Protein AF-A0A9D8E4P2-F1 (afdb_monomer)

Sequence (91 aa):
MRLPLEFTATFADSYEALPNRDVEAVNRALDRLEERHDQPEMRQVIHVGSAVLFATPRIYAPEGRYRVTWCYDDPAKPDSVVCITVTSVEG

Secondary structure (DSSP, 8-state):
----HHHHHHHHHHHHTS-TTTHHHHHHHHHHHHHHTTSGGG-EEEEETTEEEEEPSPEE-SS-EEEEEEEEEETTEEEEEEEEEEEE---

Foldseek 3Di:
DAADCVQVVQAVVQLVPDDPQFNVLVVVLVVCCVVDVVPVQQFPWDDDPPDIKGKGPWRDTPPFIKIKIWHAPDNVDNPDTRGIHMDTPDD

pLDDT: mean 78.43, std 13.89, range [35.03, 94.25]

Structure (mmCIF, N/CA/C/O backbone):
data_AF-A0A9D8E4P2-F1
#
_entry.id   AF-A0A9D8E4P2-F1
#
loop_
_atom_site.group_PDB
_atom_site.id
_atom_site.type_symbol
_atom_site.label_atom_id
_atom_site.label_alt_id
_atom_site.label_comp_id
_atom_site.label_asym_id
_atom_site.label_entity_id
_atom_site.label_seq_id
_atom_site.pdbx_PDB_ins_code
_atom_site.Cartn_x
_atom_site.Cartn_y
_atom_site.Cartn_z
_atom_site.occupancy
_atom_site.B_iso_or_equiv
_atom_site.auth_seq_id
_atom_site.auth_comp_id
_atom_site.auth_asym_id
_atom_site.auth_atom_id
_atom_site.pdbx_PDB_model_num
ATOM 1 N N . MET A 1 1 ? 2.286 -3.972 -19.558 1.00 35.03 1 MET A N 1
ATOM 2 C CA . MET A 1 1 ? 1.421 -5.099 -19.148 1.00 35.03 1 MET A CA 1
ATOM 3 C C . MET A 1 1 ? 0.348 -4.531 -18.235 1.00 35.03 1 MET A C 1
ATOM 5 O O . MET A 1 1 ? 0.576 -3.487 -17.646 1.00 35.03 1 MET A O 1
ATOM 9 N N . ARG A 1 2 ? -0.849 -5.1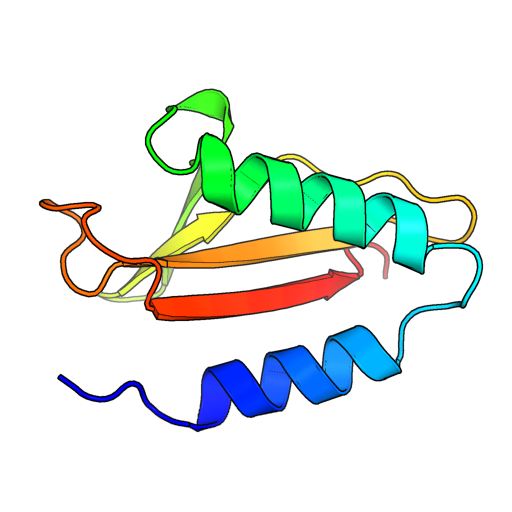21 -18.191 1.00 37.22 2 ARG A N 1
ATOM 10 C CA . ARG A 1 2 ? -1.903 -4.713 -17.252 1.00 37.22 2 ARG A CA 1
ATOM 11 C C . ARG A 1 2 ? -1.728 -5.584 -16.013 1.00 37.22 2 ARG A C 1
ATOM 13 O O . ARG A 1 2 ? -1.623 -6.799 -16.154 1.00 37.22 2 ARG A O 1
ATOM 20 N N . LEU A 1 3 ? -1.639 -4.957 -14.854 1.00 42.06 3 LEU A N 1
ATOM 21 C CA . LEU A 1 3 ? -1.492 -5.628 -13.570 1.00 42.06 3 LEU A CA 1
ATOM 22 C C . LEU A 1 3 ? -2.516 -6.740 -13.326 1.00 42.06 3 LEU A C 1
ATOM 24 O O . LEU A 1 3 ? -3.648 -6.626 -13.807 1.00 42.06 3 LEU A O 1
ATOM 28 N N . PRO A 1 4 ? -2.185 -7.757 -12.508 1.00 44.75 4 PRO A N 1
ATOM 29 C CA . PRO A 1 4 ? -3.203 -8.591 -11.898 1.00 44.75 4 PRO A CA 1
ATOM 30 C C . PRO A 1 4 ? -4.066 -7.699 -10.997 1.00 44.75 4 PRO A C 1
ATOM 32 O O . PRO A 1 4 ? -3.589 -7.151 -10.004 1.00 44.75 4 PRO A O 1
ATOM 35 N N . LEU A 1 5 ? -5.343 -7.559 -11.356 1.00 46.56 5 LEU A N 1
ATOM 36 C CA . LEU A 1 5 ? -6.377 -6.803 -10.632 1.00 46.56 5 LEU A CA 1
ATOM 37 C C . LEU A 1 5 ? -6.478 -7.159 -9.131 1.00 46.56 5 LEU A C 1
ATOM 39 O O . LEU A 1 5 ? -7.016 -6.382 -8.343 1.00 46.56 5 LEU A O 1
ATOM 43 N N . GLU A 1 6 ? -5.943 -8.314 -8.731 1.00 48.59 6 GLU A N 1
ATOM 44 C CA . GLU A 1 6 ? -5.990 -8.853 -7.370 1.00 48.59 6 GLU A CA 1
ATOM 45 C C . GLU A 1 6 ? -5.243 -7.990 -6.338 1.00 48.59 6 GLU A C 1
ATOM 47 O O . GLU A 1 6 ? -5.738 -7.818 -5.225 1.00 48.59 6 GLU A O 1
ATOM 52 N N . PHE A 1 7 ? -4.102 -7.379 -6.689 1.00 53.81 7 PHE A N 1
ATOM 53 C CA . PHE A 1 7 ? -3.357 -6.525 -5.745 1.00 53.81 7 PHE A CA 1
ATOM 54 C C . PHE A 1 7 ? -4.046 -5.180 -5.508 1.00 53.81 7 PHE A C 1
ATOM 56 O O . PHE A 1 7 ? -4.099 -4.707 -4.378 1.00 53.81 7 PHE A O 1
ATOM 63 N N . THR A 1 8 ? -4.641 -4.592 -6.549 1.00 62.56 8 THR A N 1
ATOM 64 C CA . THR A 1 8 ? -5.441 -3.368 -6.408 1.00 62.56 8 THR A CA 1
ATOM 65 C C . THR A 1 8 ? -6.718 -3.596 -5.602 1.00 62.56 8 THR A C 1
ATOM 67 O O . THR A 1 8 ? -7.090 -2.730 -4.817 1.00 62.56 8 THR A O 1
ATOM 70 N N . ALA A 1 9 ? -7.358 -4.761 -5.747 1.00 66.25 9 ALA A N 1
ATOM 71 C CA . ALA A 1 9 ? -8.521 -5.122 -4.936 1.00 66.25 9 ALA A CA 1
ATOM 72 C C . ALA A 1 9 ? -8.129 -5.326 -3.462 1.00 66.25 9 ALA A C 1
ATOM 74 O O . ALA A 1 9 ? -8.729 -4.727 -2.578 1.00 66.25 9 ALA A O 1
ATOM 75 N N . THR A 1 10 ? -7.038 -6.059 -3.210 1.00 71.06 10 THR A N 1
ATOM 76 C CA . THR A 1 10 ? -6.516 -6.283 -1.848 1.00 71.06 10 THR A CA 1
ATOM 77 C C . THR A 1 10 ? -6.131 -4.971 -1.157 1.00 71.06 10 THR A C 1
ATOM 79 O O . THR A 1 10 ? -6.341 -4.813 0.047 1.00 71.06 10 THR A O 1
ATOM 82 N N . PHE A 1 11 ? -5.584 -4.011 -1.911 1.00 79.94 11 PHE A N 1
ATOM 83 C CA . PHE A 1 11 ? -5.304 -2.674 -1.398 1.00 79.94 11 PHE A CA 1
ATOM 84 C C . PHE A 1 11 ? -6.573 -1.920 -1.023 1.00 79.94 11 PHE A C 1
ATOM 86 O O . PHE A 1 11 ? -6.619 -1.384 0.078 1.00 79.94 11 PHE A O 1
ATOM 93 N N . ALA A 1 12 ? -7.570 -1.878 -1.912 1.00 79.62 12 ALA A N 1
ATOM 94 C CA . ALA A 1 12 ? -8.827 -1.184 -1.653 1.00 79.62 12 ALA A CA 1
ATOM 95 C C . ALA A 1 12 ? -9.491 -1.724 -0.379 1.00 79.62 12 ALA A C 1
ATOM 97 O O . ALA A 1 12 ? -9.750 -0.948 0.535 1.00 79.62 12 ALA A O 1
ATOM 98 N N . ASP A 1 13 ? -9.614 -3.048 -0.259 1.00 82.62 13 ASP A N 1
ATOM 99 C CA . ASP A 1 13 ? -10.206 -3.695 0.916 1.00 82.62 13 ASP A CA 1
ATOM 100 C C . ASP A 1 13 ? -9.425 -3.371 2.204 1.00 82.62 13 ASP A C 1
ATOM 102 O O . ASP A 1 13 ? -10.000 -3.020 3.236 1.00 82.62 13 ASP A O 1
ATOM 106 N N . SER A 1 14 ? -8.090 -3.450 2.154 1.00 84.12 14 SER A N 1
ATOM 107 C CA . SER A 1 14 ? -7.239 -3.186 3.324 1.00 84.12 14 SER A CA 1
ATOM 108 C C . SER A 1 14 ? -7.212 -1.707 3.713 1.00 84.12 14 SER A C 1
ATOM 110 O O . SER A 1 14 ? -7.063 -1.381 4.890 1.00 84.12 14 SER A O 1
ATOM 112 N N . TYR A 1 15 ? -7.333 -0.812 2.734 1.00 86.19 15 TYR A N 1
ATOM 113 C CA . TYR A 1 15 ? -7.381 0.629 2.940 1.00 86.19 15 TYR A CA 1
ATOM 114 C C . TYR A 1 15 ? -8.736 1.067 3.508 1.00 86.19 15 TYR A C 1
ATOM 116 O O . TYR A 1 15 ? -8.775 1.850 4.453 1.00 86.19 15 TYR A O 1
ATOM 124 N N . GLU A 1 16 ? -9.841 0.528 2.990 1.00 87.88 16 GLU A N 1
ATOM 125 C CA . GLU A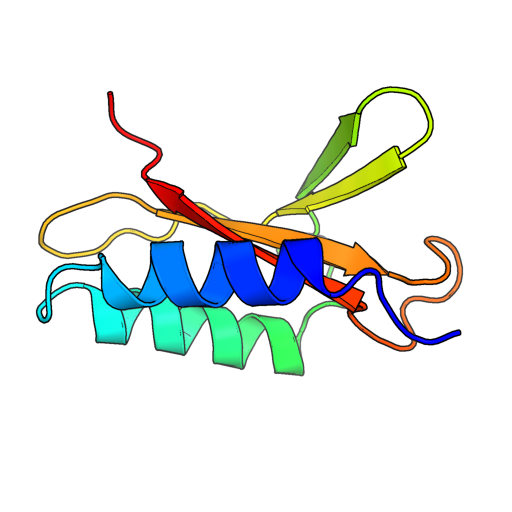 1 16 ? -11.194 0.782 3.503 1.00 87.88 16 GLU A CA 1
ATOM 126 C C . GLU A 1 16 ? -11.378 0.284 4.944 1.00 87.88 16 GLU A C 1
ATOM 128 O O . GLU A 1 16 ? -12.158 0.857 5.703 1.00 87.88 16 GLU A O 1
ATOM 133 N N . ALA A 1 17 ? -10.628 -0.745 5.348 1.00 89.25 17 ALA A N 1
ATOM 134 C CA . ALA A 1 17 ? -10.632 -1.266 6.712 1.00 89.25 17 ALA A CA 1
ATOM 135 C C . ALA A 1 17 ? -9.824 -0.420 7.722 1.00 89.25 17 ALA A C 1
ATOM 137 O O . ALA A 1 17 ? -9.821 -0.738 8.915 1.00 89.25 17 ALA A O 1
ATOM 138 N N . LEU A 1 18 ? -9.118 0.631 7.284 1.00 88.06 18 LEU A N 1
ATOM 139 C CA . LEU A 1 18 ? -8.332 1.476 8.183 1.00 88.06 18 LEU A CA 1
ATOM 140 C C . LEU A 1 18 ? -9.238 2.300 9.115 1.00 88.06 18 LEU A C 1
ATOM 142 O O . LEU A 1 18 ? -10.227 2.883 8.665 1.00 88.06 18 LEU A O 1
ATOM 146 N N . PRO A 1 19 ? -8.878 2.454 10.403 1.00 93.00 19 PRO A N 1
ATOM 147 C CA . PRO A 1 19 ? -9.526 3.428 11.268 1.00 93.00 19 PRO A CA 1
ATOM 148 C C . PRO A 1 19 ? -9.403 4.839 10.686 1.00 93.00 19 PRO A C 1
ATOM 150 O O . PRO A 1 19 ? -8.322 5.258 10.272 1.00 93.00 19 PRO A O 1
ATOM 153 N N . ASN A 1 20 ? -10.486 5.621 10.731 1.00 93.00 20 ASN A N 1
ATOM 154 C CA . ASN A 1 20 ? -10.508 6.988 10.192 1.00 93.00 20 ASN A CA 1
ATOM 155 C C . ASN A 1 20 ? -9.376 7.880 10.738 1.00 93.00 20 ASN A C 1
ATOM 157 O O . ASN A 1 20 ? -8.901 8.769 10.036 1.00 93.00 20 ASN A O 1
ATOM 161 N N . ARG A 1 21 ? -8.931 7.654 11.985 1.00 93.69 21 ARG A N 1
ATOM 162 C CA . ARG A 1 21 ? -7.838 8.420 12.612 1.00 93.69 21 ARG A CA 1
ATOM 163 C C . ARG A 1 21 ? -6.455 8.083 12.050 1.00 93.69 21 ARG A C 1
ATOM 165 O O . ARG A 1 21 ? -5.533 8.880 12.215 1.00 93.69 21 ARG A O 1
ATOM 172 N N . ASP A 1 22 ? -6.330 6.956 11.358 1.00 94.06 22 ASP A N 1
ATOM 173 C CA . ASP A 1 22 ? -5.066 6.426 10.855 1.00 94.06 22 ASP A CA 1
ATOM 174 C C . ASP A 1 22 ? -4.887 6.657 9.348 1.00 94.06 22 ASP A C 1
ATOM 176 O O . ASP A 1 22 ? -3.753 6.713 8.862 1.00 94.06 22 ASP A O 1
ATOM 180 N N . VAL A 1 23 ? -5.988 6.890 8.622 1.00 91.00 23 VAL A N 1
ATOM 181 C CA . VAL A 1 23 ? -6.013 7.166 7.173 1.00 91.00 23 VAL A CA 1
ATOM 182 C C . VAL A 1 23 ? -5.038 8.279 6.778 1.00 91.00 23 VAL A C 1
ATOM 184 O O . VAL A 1 23 ? -4.290 8.130 5.814 1.00 91.00 23 VAL A O 1
ATOM 187 N N . GLU A 1 24 ? -4.971 9.376 7.538 1.00 94.25 24 GLU A N 1
ATOM 188 C CA . GLU A 1 24 ? -4.070 10.497 7.229 1.00 94.25 24 GLU A CA 1
ATOM 189 C C . GLU A 1 24 ? -2.588 10.082 7.270 1.00 94.25 24 GLU A C 1
ATOM 191 O O . GLU A 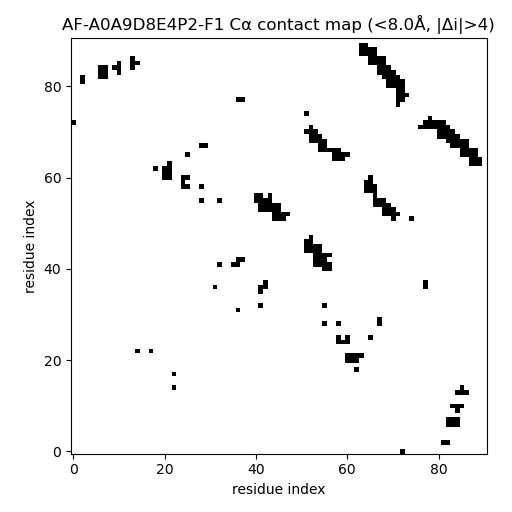1 24 ? -1.780 10.512 6.442 1.00 94.25 24 GLU A O 1
ATOM 196 N N . ALA A 1 25 ? -2.210 9.222 8.219 1.00 92.56 25 ALA A N 1
ATOM 197 C CA . ALA A 1 25 ? -0.839 8.739 8.332 1.00 92.56 25 ALA A CA 1
ATOM 198 C C . ALA A 1 25 ? -0.459 7.836 7.150 1.00 92.56 25 ALA A C 1
ATOM 200 O O . ALA A 1 25 ? 0.666 7.936 6.650 1.00 92.56 25 ALA A O 1
ATOM 201 N N . VAL A 1 26 ? -1.396 7.002 6.689 1.00 89.06 26 VAL A N 1
ATOM 202 C CA . VAL A 1 26 ? -1.213 6.140 5.515 1.00 89.06 26 VAL A CA 1
ATOM 203 C C . VAL A 1 26 ? -1.163 6.969 4.229 1.00 89.06 26 VAL A C 1
ATOM 205 O O . VAL A 1 26 ? -0.234 6.779 3.448 1.00 89.06 26 VAL A O 1
ATOM 208 N N . ASN A 1 27 ? -2.046 7.956 4.047 1.00 89.12 27 ASN A N 1
ATOM 209 C CA . ASN A 1 27 ? -2.033 8.844 2.874 1.00 89.12 27 ASN A CA 1
ATOM 210 C C . ASN A 1 27 ? -0.699 9.577 2.720 1.00 89.12 27 ASN A C 1
ATOM 212 O O . ASN A 1 27 ? -0.067 9.478 1.677 1.00 89.12 27 ASN A O 1
ATOM 216 N N . ARG A 1 28 ? -0.167 10.168 3.798 1.00 90.50 28 ARG A N 1
ATOM 217 C CA . ARG A 1 28 ? 1.168 10.797 3.758 1.00 90.50 28 ARG A CA 1
ATOM 218 C C . ARG A 1 28 ? 2.300 9.834 3.397 1.00 90.50 28 ARG A C 1
ATOM 220 O O . ARG A 1 28 ? 3.393 10.267 3.029 1.00 90.50 28 ARG A O 1
ATOM 227 N N . ALA A 1 29 ? 2.132 8.536 3.630 1.00 88.25 29 ALA A N 1
ATOM 228 C CA . ALA A 1 29 ? 3.112 7.541 3.215 1.00 88.25 29 ALA A CA 1
ATOM 229 C C . ALA A 1 29 ? 2.956 7.180 1.734 1.00 88.25 29 ALA A C 1
ATOM 231 O O . ALA A 1 29 ? 3.975 7.000 1.073 1.00 88.25 29 ALA A O 1
ATOM 232 N N . LEU A 1 30 ? 1.720 7.120 1.229 1.00 86.44 30 LEU A N 1
ATOM 233 C CA . LEU A 1 30 ? 1.413 6.924 -0.188 1.00 86.44 30 LEU A CA 1
ATOM 234 C C . LEU A 1 30 ? 1.926 8.094 -1.036 1.00 86.44 30 LEU A C 1
ATOM 236 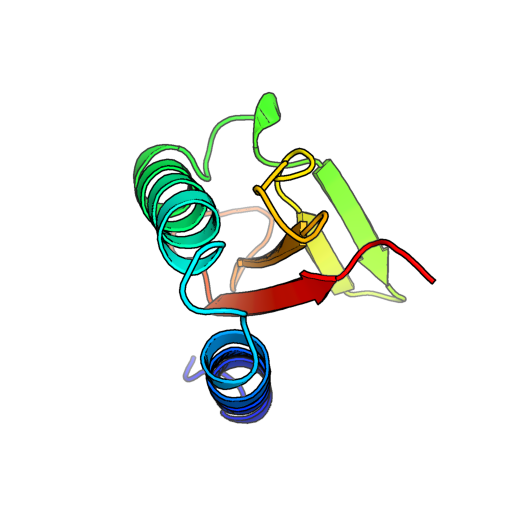O O . LEU A 1 30 ? 2.649 7.847 -1.994 1.00 86.44 30 LEU A O 1
ATOM 240 N N . ASP A 1 31 ? 1.685 9.338 -0.615 1.00 86.88 31 ASP A N 1
ATOM 241 C CA . ASP A 1 31 ? 2.182 10.533 -1.316 1.00 86.88 31 ASP A CA 1
ATOM 242 C C . ASP A 1 31 ? 3.719 10.518 -1.405 1.00 86.88 31 ASP A C 1
ATOM 244 O O . ASP A 1 31 ? 4.320 10.674 -2.465 1.00 86.88 31 ASP A O 1
ATOM 248 N N . ARG A 1 32 ? 4.392 10.226 -0.282 1.00 85.62 32 ARG A N 1
ATOM 249 C CA . ARG A 1 32 ? 5.860 10.103 -0.255 1.00 85.62 32 ARG A CA 1
ATOM 250 C C . ARG A 1 32 ? 6.371 8.947 -1.101 1.00 85.62 32 ARG A C 1
ATOM 252 O O . ARG A 1 32 ? 7.492 9.018 -1.598 1.00 85.62 32 ARG A O 1
ATOM 259 N N . LEU A 1 33 ? 5.610 7.861 -1.190 1.00 83.62 33 LEU A N 1
ATOM 260 C CA . LEU A 1 33 ? 5.966 6.733 -2.030 1.00 83.62 33 LEU A CA 1
ATOM 261 C C . LEU A 1 33 ? 5.891 7.135 -3.504 1.00 83.62 33 LEU A C 1
ATOM 263 O O . LEU A 1 33 ? 6.839 6.872 -4.231 1.00 83.62 33 LEU A O 1
ATOM 267 N N . GLU A 1 34 ? 4.831 7.820 -3.924 1.00 81.50 34 GLU A N 1
ATOM 268 C CA . GLU A 1 34 ? 4.690 8.326 -5.292 1.00 81.50 34 GLU A CA 1
ATOM 269 C C . GLU A 1 34 ? 5.854 9.245 -5.692 1.00 81.50 34 GLU A C 1
ATOM 271 O O . GLU A 1 34 ? 6.396 9.117 -6.785 1.00 81.50 34 GLU A O 1
ATOM 276 N N . GLU A 1 35 ? 6.313 10.108 -4.785 1.00 82.50 35 GLU A N 1
ATOM 277 C CA . GLU A 1 35 ? 7.400 11.050 -5.072 1.00 82.50 35 GLU A CA 1
ATOM 278 C C . GLU A 1 35 ? 8.810 10.439 -5.010 1.00 82.50 35 GLU A C 1
ATOM 280 O O . GLU A 1 35 ? 9.734 10.953 -5.642 1.00 82.50 35 GLU A O 1
ATOM 285 N N . ARG A 1 36 ? 9.022 9.410 -4.176 1.00 84.31 36 ARG A N 1
ATOM 286 C CA . ARG A 1 36 ? 10.369 8.969 -3.750 1.00 84.31 36 ARG A CA 1
ATOM 287 C C . ARG A 1 36 ? 10.574 7.458 -3.812 1.00 84.31 36 ARG A C 1
ATOM 289 O O . ARG A 1 36 ? 11.458 6.928 -3.133 1.00 84.31 36 ARG A O 1
ATOM 296 N N . HIS A 1 37 ? 9.761 6.732 -4.579 1.00 82.38 37 HIS A N 1
ATOM 297 C CA . HIS A 1 37 ? 9.864 5.272 -4.703 1.00 82.38 37 HIS A CA 1
ATOM 298 C C . HIS A 1 37 ? 11.243 4.805 -5.208 1.00 82.38 37 HIS A C 1
ATOM 300 O O . HIS A 1 37 ? 11.657 3.672 -4.946 1.00 82.38 37 HIS A O 1
ATOM 306 N N . ASP A 1 38 ? 11.980 5.667 -5.905 1.00 80.38 38 ASP A N 1
ATOM 307 C CA . ASP A 1 38 ? 13.337 5.450 -6.399 1.00 80.38 38 ASP A CA 1
ATOM 308 C C . ASP A 1 38 ? 14.419 5.579 -5.311 1.00 80.38 38 ASP A C 1
ATOM 310 O O . ASP A 1 38 ? 15.565 5.189 -5.531 1.00 80.38 38 ASP A O 1
ATOM 314 N N . GLN A 1 39 ? 14.095 6.051 -4.109 1.00 83.81 39 GLN A N 1
ATOM 315 C CA . GLN A 1 39 ? 15.087 6.263 -3.056 1.00 83.81 39 GLN A CA 1
ATOM 316 C C . GLN A 1 39 ? 15.338 4.978 -2.241 1.00 83.81 39 GLN A C 1
ATOM 318 O O . GLN A 1 39 ? 14.386 4.265 -1.905 1.00 83.81 39 GLN A O 1
ATOM 323 N N . PRO A 1 40 ? 16.600 4.609 -1.937 1.00 82.69 40 PRO A N 1
ATOM 324 C CA . PRO A 1 40 ? 16.917 3.368 -1.219 1.00 82.69 40 PRO A CA 1
ATOM 325 C C . PRO A 1 40 ? 16.226 3.236 0.145 1.00 82.69 40 PRO A C 1
ATOM 327 O O . PRO A 1 40 ? 15.812 2.143 0.521 1.00 82.69 40 PRO A O 1
ATOM 330 N N . GLU A 1 41 ? 16.052 4.337 0.873 1.00 82.38 41 GLU A N 1
ATOM 331 C CA . GLU A 1 41 ? 15.406 4.370 2.189 1.00 82.38 41 GLU A CA 1
ATOM 332 C C . GLU A 1 41 ? 13.908 4.042 2.151 1.00 82.38 41 GLU A C 1
ATOM 334 O O . GLU A 1 41 ? 13.344 3.595 3.151 1.00 82.38 41 GLU A O 1
ATOM 339 N N . MET A 1 42 ? 13.267 4.235 0.997 1.00 79.25 42 MET A N 1
ATOM 340 C CA . MET A 1 42 ? 11.880 3.844 0.773 1.00 79.25 42 MET A CA 1
ATOM 341 C C . MET A 1 42 ? 11.790 2.377 0.346 1.00 79.25 42 MET A C 1
ATOM 343 O O . MET A 1 42 ? 10.749 1.758 0.501 1.00 79.25 42 MET A O 1
ATOM 347 N N . ARG A 1 43 ? 12.880 1.781 -0.146 1.00 80.75 43 ARG A N 1
ATOM 348 C CA . ARG A 1 43 ? 12.901 0.463 -0.787 1.00 80.75 43 ARG A CA 1
ATOM 349 C C . ARG A 1 43 ? 13.448 -0.629 0.128 1.00 80.75 43 ARG A C 1
ATOM 351 O O . ARG A 1 43 ? 14.424 -1.294 -0.220 1.00 80.75 43 ARG A O 1
ATOM 358 N N . GLN A 1 44 ? 12.812 -0.887 1.275 1.00 86.25 44 GLN A N 1
ATOM 359 C CA . GLN A 1 44 ? 13.167 -2.107 2.004 1.00 86.25 44 GLN A CA 1
ATOM 360 C C . GLN A 1 44 ? 12.751 -3.327 1.172 1.00 86.25 44 GLN A C 1
ATOM 362 O O . GLN A 1 44 ? 11.564 -3.551 0.949 1.00 86.25 44 GLN A O 1
ATOM 367 N N . VAL A 1 45 ? 13.736 -4.099 0.715 1.00 85.56 45 VAL A N 1
ATOM 368 C CA . VAL A 1 45 ? 13.527 -5.236 -0.188 1.00 85.56 45 VAL A CA 1
ATOM 369 C C . VAL A 1 45 ? 12.997 -6.447 0.577 1.00 85.56 45 VAL A C 1
ATOM 371 O O . VAL A 1 45 ? 13.512 -6.804 1.639 1.00 85.56 45 VAL A O 1
ATOM 374 N N . ILE A 1 46 ? 11.977 -7.093 0.018 1.00 80.75 46 ILE A N 1
ATOM 375 C CA . ILE A 1 46 ? 11.383 -8.339 0.494 1.00 80.75 46 ILE A CA 1
ATOM 376 C C . ILE A 1 46 ? 11.420 -9.339 -0.666 1.00 80.75 46 ILE A C 1
ATOM 378 O O . ILE A 1 46 ? 10.872 -9.086 -1.737 1.00 80.75 46 ILE A O 1
ATOM 382 N N . HIS A 1 47 ? 12.051 -10.490 -0.446 1.00 80.81 47 HIS A N 1
ATOM 383 C CA . HIS A 1 47 ? 12.090 -11.579 -1.421 1.00 80.81 47 HIS A CA 1
ATOM 384 C C . HIS A 1 47 ? 11.018 -12.617 -1.086 1.00 80.81 47 HIS A C 1
ATOM 386 O O . HIS A 1 47 ? 11.034 -13.190 0.004 1.00 80.81 47 HIS A O 1
ATOM 392 N N . VAL A 1 48 ? 10.101 -12.871 -2.023 1.00 74.31 48 VAL A N 1
ATOM 393 C CA . VAL A 1 48 ? 9.039 -13.879 -1.885 1.00 74.31 48 VAL A CA 1
ATOM 394 C C . VAL A 1 48 ? 9.113 -14.829 -3.077 1.00 74.31 48 VAL A C 1
ATOM 396 O O . VAL A 1 48 ? 8.624 -14.532 -4.165 1.00 74.31 48 VAL A O 1
ATOM 399 N N . GLY A 1 49 ? 9.772 -15.975 -2.893 1.00 79.69 49 GLY A N 1
ATOM 400 C CA . GLY A 1 49 ? 10.083 -16.877 -4.004 1.00 79.69 49 GLY A CA 1
ATOM 401 C C . G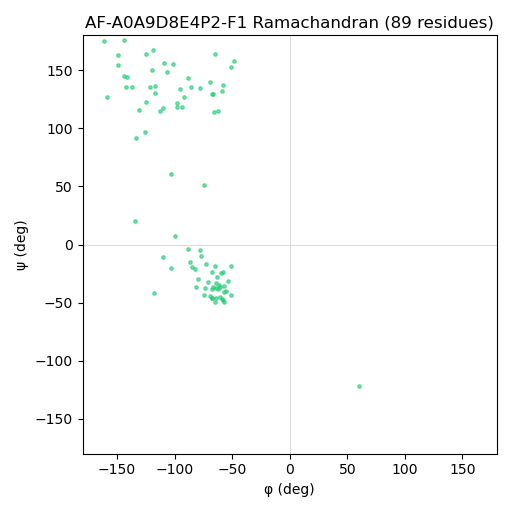LY A 1 49 ? 10.949 -16.171 -5.053 1.00 79.69 49 GLY A C 1
ATOM 402 O O . GLY A 1 49 ? 12.027 -15.677 -4.730 1.00 79.69 49 GLY A O 1
ATOM 403 N N . SER A 1 50 ? 10.471 -16.107 -6.299 1.00 74.94 50 SER A N 1
ATOM 404 C CA . SER A 1 50 ? 11.120 -15.362 -7.388 1.00 74.94 50 SER A CA 1
ATOM 405 C C . SER A 1 50 ? 10.686 -13.894 -7.486 1.00 74.94 50 SER A C 1
ATOM 407 O O . SER A 1 50 ? 11.200 -13.174 -8.339 1.00 74.94 50 SER A O 1
ATOM 409 N N . ALA A 1 51 ? 9.733 -13.447 -6.663 1.00 73.00 51 ALA A N 1
ATOM 410 C CA . ALA A 1 51 ? 9.234 -12.078 -6.683 1.00 73.00 51 ALA A CA 1
ATOM 411 C C . ALA A 1 51 ? 10.057 -11.164 -5.764 1.00 73.00 51 ALA A C 1
ATOM 413 O O . ALA A 1 51 ? 10.474 -11.555 -4.668 1.00 73.00 51 ALA A O 1
ATOM 414 N N . VAL A 1 52 ? 10.248 -9.922 -6.212 1.00 80.06 52 VAL A N 1
ATOM 415 C CA . VAL A 1 52 ? 10.853 -8.842 -5.430 1.00 80.06 52 VAL A CA 1
ATOM 416 C C . VAL A 1 52 ? 9.767 -7.829 -5.104 1.00 80.06 52 VAL A C 1
ATOM 418 O O . VAL A 1 52 ? 9.187 -7.219 -6.001 1.00 80.06 52 VAL A O 1
ATOM 421 N N . LEU A 1 53 ? 9.502 -7.662 -3.813 1.00 83.31 53 LEU A N 1
ATOM 422 C CA . LEU A 1 53 ? 8.623 -6.634 -3.280 1.00 83.31 53 LEU A CA 1
ATOM 423 C C . LEU A 1 53 ? 9.465 -5.592 -2.541 1.00 83.31 53 LEU A C 1
ATOM 425 O O . LEU A 1 53 ? 10.558 -5.870 -2.047 1.00 83.31 53 LEU A O 1
ATOM 429 N N . PHE A 1 54 ? 8.933 -4.390 -2.435 1.00 86.69 54 PHE A N 1
ATOM 430 C CA . PHE A 1 54 ? 9.494 -3.284 -1.681 1.00 86.69 54 PHE A CA 1
ATOM 431 C C . PHE A 1 54 ? 8.497 -2.872 -0.619 1.00 86.69 54 PHE A C 1
ATOM 433 O O . PHE A 1 54 ? 7.291 -3.017 -0.803 1.00 86.69 54 PHE A O 1
ATOM 440 N N . ALA A 1 55 ? 8.984 -2.363 0.501 1.00 86.31 55 ALA A N 1
ATOM 441 C CA . ALA A 1 55 ? 8.107 -1.891 1.548 1.00 86.31 55 ALA A CA 1
ATOM 442 C C . ALA A 1 55 ? 8.629 -0.620 2.201 1.00 86.31 55 ALA A C 1
ATOM 444 O O . ALA A 1 55 ? 9.830 -0.478 2.447 1.00 86.31 55 ALA A O 1
ATOM 445 N N . THR A 1 56 ? 7.700 0.264 2.568 1.00 87.00 56 THR A N 1
ATOM 446 C CA . THR A 1 56 ? 8.024 1.528 3.226 1.00 87.00 56 THR A CA 1
ATOM 447 C C . THR A 1 56 ? 8.631 1.235 4.593 1.00 87.00 56 THR A C 1
ATOM 449 O O . THR A 1 56 ? 8.431 0.144 5.155 1.00 87.00 56 THR A O 1
ATOM 452 N N . PRO A 1 57 ? 9.297 2.222 5.211 1.00 87.88 57 PRO A N 1
ATOM 453 C CA . PRO A 1 57 ? 9.405 2.269 6.662 1.00 87.88 57 PRO A CA 1
ATOM 454 C C . PRO A 1 57 ? 8.037 2.068 7.338 1.00 87.88 57 PRO A C 1
ATOM 456 O O . PRO A 1 57 ? 6.982 2.304 6.738 1.00 87.88 57 PRO A O 1
ATOM 459 N N . ARG A 1 58 ? 8.054 1.633 8.604 1.00 90.44 58 ARG A N 1
ATOM 460 C CA . ARG A 1 58 ? 6.829 1.504 9.407 1.00 90.44 58 ARG A CA 1
ATOM 461 C C . ARG A 1 58 ? 6.124 2.855 9.509 1.00 90.44 58 ARG A C 1
ATOM 463 O O . ARG A 1 58 ? 6.751 3.864 9.831 1.00 90.44 58 ARG A O 1
ATOM 470 N N . ILE A 1 59 ? 4.823 2.840 9.266 1.00 91.44 59 ILE A N 1
ATOM 471 C CA . ILE A 1 59 ? 3.929 3.981 9.418 1.00 91.44 59 ILE A CA 1
ATOM 472 C C . ILE A 1 59 ? 3.346 3.881 10.822 1.00 91.44 59 ILE A C 1
ATOM 474 O O . ILE A 1 59 ? 2.700 2.891 11.155 1.00 91.44 59 ILE A O 1
ATOM 478 N N . TYR A 1 60 ? 3.611 4.886 11.647 1.00 91.44 60 TYR A N 1
ATOM 479 C CA . TYR A 1 60 ? 3.051 4.980 12.990 1.00 91.44 60 TYR A CA 1
ATOM 480 C C . TYR A 1 60 ? 1.840 5.899 12.928 1.00 91.44 60 TYR A C 1
ATOM 482 O O . TYR A 1 60 ? 1.971 7.067 12.550 1.00 91.44 60 TYR A O 1
ATOM 490 N N . ALA A 1 61 ? 0.679 5.354 13.262 1.00 92.00 61 ALA A N 1
ATOM 491 C CA . ALA A 1 61 ? -0.585 6.061 13.290 1.00 92.00 61 ALA A CA 1
ATOM 492 C C . ALA A 1 61 ? -1.165 6.043 14.719 1.00 92.00 61 ALA A C 1
ATOM 494 O O . ALA A 1 61 ? -0.633 5.343 15.585 1.00 92.00 61 ALA A O 1
ATOM 495 N N . PRO A 1 62 ? -2.195 6.856 15.001 1.00 92.31 62 PRO A N 1
ATOM 496 C CA . PRO A 1 62 ? -2.816 6.913 16.322 1.00 92.31 62 PRO A CA 1
ATOM 497 C C . PRO A 1 62 ? -3.325 5.575 16.881 1.00 92.31 62 PRO A C 1
ATOM 499 O O . PRO A 1 62 ? -3.183 5.354 18.083 1.00 92.31 62 PRO A O 1
ATOM 502 N N . GLU A 1 63 ? -3.922 4.715 16.054 1.00 91.81 63 GLU A N 1
ATOM 503 C CA . GLU A 1 63 ? -4.565 3.465 16.489 1.00 91.81 63 GLU A CA 1
ATOM 504 C C . GLU A 1 63 ? -3.812 2.202 16.053 1.00 91.81 63 GLU A C 1
ATOM 506 O O . GLU A 1 63 ? -4.096 1.112 16.551 1.00 91.81 63 GLU A O 1
ATOM 511 N N . GLY A 1 64 ? -2.819 2.336 15.175 1.00 90.38 64 GLY A N 1
ATOM 512 C CA . GLY A 1 64 ? -2.094 1.191 14.657 1.00 90.38 64 GLY A CA 1
ATOM 513 C C . GLY A 1 64 ? -0.741 1.502 14.038 1.00 90.38 64 GLY A C 1
ATOM 514 O O . GLY A 1 64 ? -0.286 2.641 13.881 1.00 90.38 64 GLY A O 1
ATOM 515 N N . ARG A 1 65 ? -0.070 0.416 13.665 1.00 94.12 65 ARG A N 1
ATOM 516 C CA . ARG A 1 65 ? 1.173 0.445 12.907 1.00 94.12 65 ARG A CA 1
ATOM 517 C C . ARG A 1 65 ? 0.933 -0.225 11.573 1.00 94.12 65 ARG A C 1
ATOM 519 O O . ARG A 1 65 ? 0.457 -1.355 11.526 1.00 94.12 65 ARG A O 1
ATOM 526 N N . TYR A 1 66 ? 1.332 0.444 10.502 1.00 90.94 66 TYR A N 1
ATOM 527 C CA . TYR A 1 66 ? 1.094 -0.023 9.143 1.00 90.94 66 TYR A CA 1
ATOM 528 C C . TYR A 1 66 ? 2.376 -0.120 8.343 1.00 90.94 66 TYR A C 1
ATOM 530 O O . TYR A 1 66 ? 3.424 0.446 8.677 1.00 90.94 66 TYR A O 1
ATOM 538 N N . ARG A 1 67 ? 2.268 -0.841 7.238 1.00 89.69 67 ARG A N 1
ATOM 539 C CA . ARG A 1 67 ? 3.296 -0.905 6.223 1.00 89.69 67 ARG A CA 1
ATOM 540 C C . ARG A 1 67 ? 2.655 -0.959 4.852 1.00 89.69 67 ARG A C 1
ATOM 542 O O . ARG A 1 67 ? 1.714 -1.720 4.657 1.00 89.69 67 ARG A O 1
ATOM 549 N N . VAL A 1 68 ? 3.188 -0.176 3.920 1.00 88.19 68 VAL A N 1
ATOM 550 C CA . VAL A 1 68 ? 2.826 -0.290 2.510 1.00 88.19 68 VAL A CA 1
ATOM 551 C C . VAL A 1 68 ? 3.852 -1.188 1.828 1.00 88.19 68 VAL A C 1
ATOM 553 O O . VAL A 1 68 ? 5.055 -1.042 2.061 1.00 88.19 68 VAL A O 1
ATOM 556 N N . THR A 1 69 ? 3.386 -2.135 1.020 1.00 87.00 69 THR A N 1
ATOM 557 C CA . THR A 1 69 ? 4.225 -3.021 0.204 1.00 87.00 69 THR A CA 1
ATOM 558 C C . THR A 1 69 ? 3.852 -2.858 -1.260 1.00 87.00 69 THR A C 1
ATOM 560 O O . THR A 1 69 ? 2.671 -2.804 -1.577 1.00 87.00 69 THR A O 1
ATOM 563 N N . TRP A 1 70 ? 4.845 -2.758 -2.139 1.00 84.56 70 TRP A N 1
ATOM 564 C CA . TRP A 1 70 ? 4.671 -2.554 -3.574 1.00 84.56 70 TRP A CA 1
ATOM 565 C C . TRP A 1 70 ? 5.714 -3.303 -4.399 1.00 84.56 70 TRP A C 1
ATOM 567 O O . TRP A 1 70 ? 6.634 -3.915 -3.864 1.00 84.56 70 TRP A O 1
AT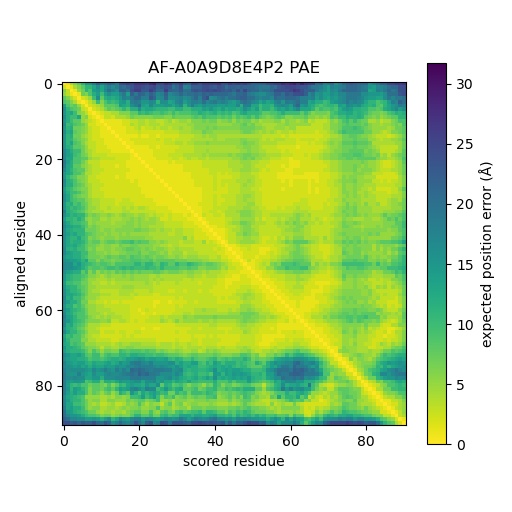OM 577 N N . CYS A 1 71 ? 5.587 -3.248 -5.718 1.00 80.12 71 CYS A N 1
ATOM 578 C CA . CYS A 1 71 ? 6.544 -3.810 -6.665 1.00 80.12 71 CYS A CA 1
ATOM 579 C C . CYS A 1 71 ? 6.560 -3.000 -7.961 1.00 80.12 71 CYS A C 1
ATOM 581 O O . CYS A 1 71 ? 5.630 -2.237 -8.222 1.00 80.12 71 CYS A O 1
ATOM 583 N N . TYR A 1 72 ? 7.614 -3.173 -8.758 1.00 75.31 72 TYR A N 1
ATOM 584 C CA . TYR A 1 72 ? 7.723 -2.640 -10.119 1.00 75.31 72 TYR A CA 1
ATOM 585 C C . TYR A 1 72 ? 7.441 -3.742 -11.142 1.00 75.31 72 TYR A C 1
ATOM 587 O O . TYR A 1 72 ? 7.658 -4.917 -10.845 1.00 75.31 72 TYR A O 1
ATOM 595 N N . ASP A 1 73 ? 7.010 -3.354 -12.346 1.00 68.38 73 ASP A N 1
ATOM 596 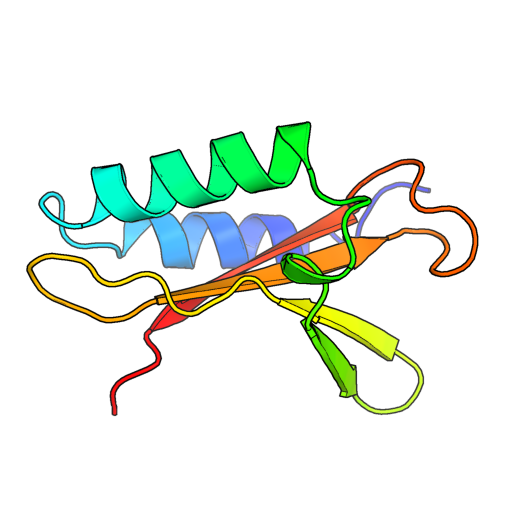C CA . ASP A 1 73 ? 6.880 -4.273 -13.491 1.00 68.38 73 ASP A CA 1
ATOM 597 C C . ASP A 1 73 ? 8.252 -4.878 -13.858 1.00 68.38 73 ASP A C 1
ATOM 599 O O . ASP A 1 73 ? 8.346 -6.049 -14.220 1.00 68.38 73 ASP A O 1
ATOM 603 N N . ASP A 1 74 ? 9.323 -4.089 -13.711 1.00 68.06 74 ASP A N 1
ATOM 604 C CA . ASP A 1 74 ? 10.716 -4.513 -13.843 1.00 68.06 74 ASP A CA 1
ATOM 605 C C . ASP A 1 74 ? 11.524 -4.003 -12.629 1.00 68.06 74 ASP A C 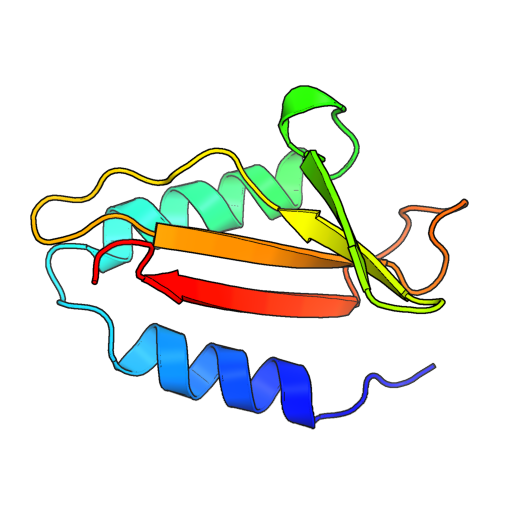1
ATOM 607 O O . ASP A 1 74 ? 11.678 -2.793 -12.451 1.00 68.06 74 ASP A O 1
ATOM 611 N N . PRO A 1 75 ? 12.079 -4.879 -11.771 1.00 63.75 75 PRO A N 1
ATOM 612 C CA . PRO A 1 75 ? 12.873 -4.445 -10.621 1.00 63.75 75 PRO A CA 1
ATOM 613 C C . PRO A 1 75 ? 14.174 -3.719 -11.014 1.00 63.75 75 PRO A C 1
ATOM 615 O O . PRO A 1 75 ? 14.745 -3.020 -10.176 1.00 63.75 75 PRO A O 1
ATOM 618 N N . ALA A 1 76 ? 14.647 -3.866 -12.259 1.00 63.47 76 ALA A N 1
ATOM 619 C CA . ALA A 1 76 ? 15.806 -3.154 -12.796 1.00 63.47 76 ALA A CA 1
ATOM 620 C C . ALA A 1 76 ? 15.452 -1.781 -13.398 1.00 63.47 76 ALA A C 1
ATOM 622 O O . ALA A 1 76 ? 16.352 -0.964 -13.609 1.00 63.47 76 ALA A O 1
ATOM 623 N N . LYS A 1 77 ? 14.165 -1.515 -13.653 1.00 64.31 77 LYS A N 1
ATOM 624 C CA . LYS A 1 77 ? 13.650 -0.248 -14.184 1.00 64.31 77 LYS A CA 1
ATOM 625 C C . LYS A 1 77 ? 12.424 0.189 -13.383 1.00 64.31 77 LYS A C 1
ATOM 627 O O . LYS A 1 77 ? 11.306 -0.217 -13.709 1.00 64.31 77 LYS A O 1
ATOM 632 N N . PRO A 1 78 ? 12.614 0.992 -12.322 1.00 63.12 78 PRO A N 1
ATOM 633 C CA . PRO A 1 78 ? 11.542 1.428 -11.436 1.00 63.12 78 PRO A CA 1
ATOM 634 C C . PRO A 1 78 ? 10.670 2.508 -12.098 1.00 63.12 78 PRO A C 1
ATOM 636 O O . PRO A 1 78 ? 10.464 3.575 -11.536 1.00 63.12 78 PRO A O 1
ATOM 639 N N . ASP A 1 79 ? 10.185 2.253 -13.311 1.00 61.16 79 ASP A N 1
ATOM 640 C CA . ASP A 1 79 ? 9.506 3.242 -14.147 1.00 61.16 79 ASP A CA 1
ATOM 641 C C . ASP A 1 79 ? 8.024 3.382 -13.756 1.00 61.16 79 ASP A C 1
ATOM 643 O O . ASP A 1 79 ? 7.384 4.382 -14.072 1.00 61.16 79 ASP A O 1
ATOM 647 N N . SER A 1 80 ? 7.441 2.378 -13.086 1.00 62.16 80 SER A N 1
ATOM 648 C CA . SER A 1 80 ? 6.045 2.402 -12.627 1.00 62.16 80 SER A CA 1
ATOM 649 C C . SER A 1 80 ? 5.809 1.419 -11.483 1.00 62.16 80 SER A C 1
ATOM 651 O O . SER A 1 80 ? 6.123 0.234 -11.610 1.00 62.16 80 SER A O 1
ATOM 653 N N . VAL A 1 81 ? 5.242 1.897 -10.371 1.00 62.00 81 VAL A N 1
ATOM 654 C CA . VAL A 1 81 ? 4.720 1.032 -9.302 1.00 62.00 81 VAL A CA 1
ATOM 655 C C . VAL A 1 81 ? 3.526 0.266 -9.845 1.00 62.00 81 VAL A C 1
ATOM 657 O O . VAL A 1 81 ? 2.621 0.862 -10.426 1.00 62.00 81 VAL A O 1
ATOM 660 N N . VAL A 1 82 ? 3.529 -1.051 -9.659 1.00 65.44 82 VAL A N 1
ATOM 661 C CA . VAL A 1 82 ? 2.515 -1.913 -10.254 1.00 65.44 82 VAL A CA 1
ATOM 662 C C . VAL A 1 82 ? 1.675 -2.642 -9.202 1.00 65.44 82 VAL A C 1
ATOM 664 O O . VAL A 1 82 ? 0.459 -2.657 -9.307 1.00 65.44 82 VAL A O 1
ATOM 667 N N . CYS A 1 83 ? 2.236 -3.166 -8.117 1.00 69.31 83 CYS A N 1
ATOM 668 C CA . CYS A 1 83 ? 1.407 -3.638 -6.999 1.00 69.31 83 CYS A CA 1
ATOM 669 C C . CYS A 1 83 ? 1.497 -2.677 -5.825 1.00 69.31 83 CYS A C 1
ATOM 671 O O . CYS A 1 83 ? 2.542 -2.074 -5.627 1.00 69.31 83 CYS A O 1
ATOM 673 N N . ILE A 1 84 ? 0.430 -2.552 -5.038 1.00 74.69 84 ILE A N 1
ATOM 674 C CA . ILE A 1 84 ? 0.454 -1.868 -3.746 1.00 74.69 84 ILE A CA 1
ATOM 675 C C . ILE A 1 84 ? -0.478 -2.601 -2.780 1.00 74.69 84 ILE A C 1
ATOM 677 O O . ILE A 1 84 ? -1.478 -3.161 -3.205 1.00 74.69 84 ILE A O 1
ATOM 681 N N . THR A 1 85 ? -0.131 -2.653 -1.501 1.00 82.25 85 THR A N 1
ATOM 682 C CA . THR A 1 85 ? -0.975 -3.159 -0.411 1.00 82.25 85 THR A CA 1
ATOM 683 C C . THR A 1 85 ? -0.635 -2.404 0.869 1.00 82.25 85 THR A C 1
ATOM 685 O O . THR A 1 85 ? 0.490 -1.923 1.014 1.00 82.25 85 THR A O 1
ATOM 688 N N . VAL A 1 86 ? -1.579 -2.318 1.805 1.00 80.31 86 VAL A N 1
ATOM 689 C CA . VAL A 1 86 ? -1.352 -1.823 3.168 1.00 80.31 86 VAL A CA 1
ATOM 690 C C . VAL A 1 86 ? -1.643 -2.946 4.156 1.00 80.31 86 VAL A C 1
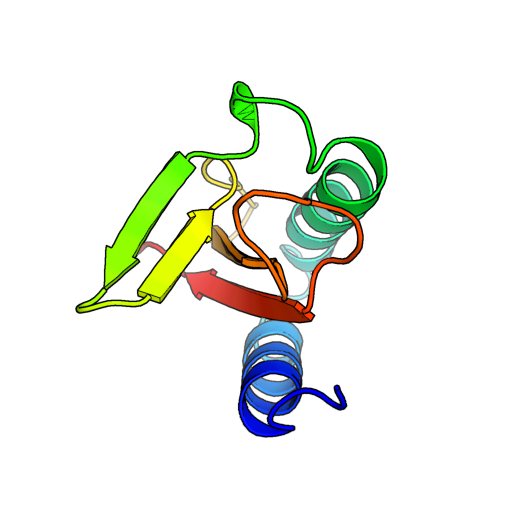ATOM 692 O O . VAL A 1 86 ? -2.603 -3.691 3.997 1.00 80.31 86 VAL A O 1
ATOM 695 N N . THR A 1 87 ? -0.791 -3.121 5.160 1.00 83.56 87 THR A N 1
ATOM 696 C CA . THR A 1 87 ? -0.952 -4.194 6.149 1.00 83.56 87 THR A CA 1
ATOM 697 C C . THR A 1 87 ? -0.682 -3.662 7.548 1.00 83.56 87 THR A C 1
ATOM 699 O O . THR A 1 87 ? 0.294 -2.935 7.754 1.00 83.56 87 THR A O 1
ATOM 702 N N . SER A 1 88 ? -1.538 -4.029 8.508 1.00 79.94 88 SER A N 1
ATOM 703 C CA . SER A 1 88 ? -1.267 -3.812 9.932 1.00 79.94 88 SER A CA 1
ATOM 704 C C . SER A 1 88 ? -0.100 -4.699 10.367 1.00 79.94 88 SER A C 1
ATOM 706 O O . SER A 1 88 ? -0.080 -5.894 10.086 1.00 79.94 88 SER A O 1
ATOM 708 N N . VAL A 1 89 ? 0.892 -4.113 11.031 1.00 77.31 89 VAL A N 1
ATOM 709 C CA . VAL A 1 89 ? 2.103 -4.809 11.503 1.00 77.31 89 VAL A CA 1
ATOM 710 C C . VAL A 1 89 ? 2.037 -5.183 12.986 1.00 77.31 89 VAL A C 1
ATOM 712 O O . VAL A 1 89 ? 3.030 -5.666 13.527 1.00 77.31 89 VAL A O 1
ATOM 715 N N . GLU A 1 90 ? 0.883 -4.997 13.631 1.00 68.19 90 GLU A N 1
ATOM 716 C CA . GLU A 1 90 ? 0.608 -5.488 14.984 1.00 68.19 90 GLU A CA 1
ATOM 717 C C . GLU A 1 90 ? -0.463 -6.578 14.993 1.00 68.19 90 GLU A C 1
ATOM 719 O O . GLU A 1 90 ? -1.629 -6.331 14.681 1.00 68.19 90 GLU A O 1
ATOM 724 N N . GLY A 1 91 ? -0.007 -7.766 15.394 1.00 46.44 91 GLY A N 1
ATOM 725 C CA . GLY A 1 91 ? -0.741 -8.882 15.977 1.00 46.44 91 GLY A CA 1
ATOM 726 C C . GLY A 1 91 ? 0.105 -9.469 17.103 1.00 46.44 91 GLY A C 1
ATOM 727 O O . GLY A 1 91 ? 1.352 -9.342 17.016 1.00 46.44 91 GLY A O 1
#

Solvent-accessible surface area (backbone atoms only — not comparable to full-atom values): 5342 Å² total; per-residue (Å²): 135,83,69,72,66,64,36,60,48,52,20,50,57,43,54,72,68,47,56,81,80,29,48,64,49,52,48,61,48,51,55,49,40,76,77,38,59,87,39,72,83,41,42,45,78,43,78,56,90,92,45,69,34,29,25,45,62,78,39,78,35,86,88,49,38,34,35,45,38,32,28,42,86,37,88,92,50,82,83,46,82,61,41,47,37,53,43,76,74,74,132

Radius of gyration: 12.9 Å; Cα contacts (8 Å, |Δi|>4): 141; chains: 1; bounding box: 28×28×36 Å

Mean predicted aligned error: 6.78 Å

Nearest PDB structures (foldseek):
  7pkn-assembly1_O  TM=3.435E-01  e=1.011E+00  Homo sapiens
  3qcl-assembly1_A  TM=6.159E-01  e=7.357E+00  Homo sapiens
  2ret-assembly1_C  TM=4.209E-01  e=6.498E+00  Vibrio vulnificus
  2gia-assembly1_G  TM=2.802E-01  e=5.395E+00  Trypanosoma brucei brucei TREU927